Protein AF-A0A1S1YXP8-F1 (afdb_monomer_lite)

Foldseek 3Di:
DPPDQDDDDFDFQADEPFWTAGDPPRDTDGPVSDFKDKDFDPVLVVLLVVLQVQLVVLLVVLVPPPDPVCVVVSVVSNVSSVVSNVSNVVSVVVRIDMDGDDPPDDDDDPDPNHDYDD

Secondary structure (DSSP, 8-state):
---------S-EEEE-SSEEEETTT--EEEGGG--EEEEEPHHHHHHHHHHHHHHHHHHHHHHH---GGGHHHHHHHHHHHHHHHHHHHHHGGGSEEEEE--TT-------TTSEEP-

Organism: Flammeovirga pacifica (NCBI:txid915059)

pLDDT: mean 81.02, std 12.11, range [37.31, 95.56]

Radius of gyration: 22.83 Å; chains: 1; bounding box: 55×38×60 Å

Structure (mmCIF, N/CA/C/O backbone):
data_AF-A0A1S1YXP8-F1
#
_entry.id   AF-A0A1S1YXP8-F1
#
loop_
_atom_site.group_PDB
_atom_site.id
_atom_site.type_symbol
_atom_site.label_atom_id
_atom_site.label_alt_id
_atom_site.label_comp_id
_atom_site.label_asym_id
_atom_site.label_entity_id
_atom_site.label_seq_id
_atom_site.pdbx_PDB_ins_code
_atom_site.Cartn_x
_atom_site.Cartn_y
_atom_site.Cartn_z
_atom_site.occupancy
_atom_site.B_iso_or_equiv
_atom_site.auth_seq_id
_atom_site.auth_comp_id
_atom_site.auth_asym_id
_atom_site.auth_atom_id
_atom_site.pdbx_PDB_model_num
ATOM 1 N N . MET A 1 1 ? -7.133 -23.362 16.914 1.00 37.31 1 MET A N 1
ATOM 2 C CA . MET A 1 1 ? -7.806 -23.125 15.619 1.00 37.31 1 MET A CA 1
ATOM 3 C C . MET A 1 1 ? -7.646 -21.653 15.281 1.00 37.31 1 MET A C 1
ATOM 5 O O . MET A 1 1 ? -8.200 -20.810 15.972 1.00 37.31 1 MET A O 1
ATOM 9 N N . THR A 1 2 ? -6.781 -21.320 14.327 1.00 45.19 2 THR A N 1
ATOM 10 C CA . THR A 1 2 ? -6.581 -19.942 13.854 1.00 45.19 2 THR A CA 1
ATOM 11 C C . THR A 1 2 ? -7.775 -19.554 12.994 1.00 45.19 2 THR A C 1
ATOM 13 O O . THR A 1 2 ? -7.790 -19.855 11.805 1.00 45.19 2 THR A O 1
ATOM 16 N N . GLY A 1 3 ? -8.796 -18.967 13.623 1.00 57.44 3 GLY A N 1
ATOM 17 C CA . GLY A 1 3 ? -9.964 -18.432 12.927 1.00 57.44 3 GLY A CA 1
ATOM 18 C C . GLY A 1 3 ? -9.540 -17.461 11.828 1.00 57.44 3 GLY A C 1
ATOM 19 O O . GLY A 1 3 ? -8.587 -16.692 11.994 1.00 57.44 3 GLY A O 1
ATOM 20 N N . GLU A 1 4 ? -10.215 -17.550 10.689 1.00 68.19 4 GLU A N 1
ATOM 21 C CA . GLU A 1 4 ? -9.967 -16.704 9.531 1.00 68.19 4 GLU A CA 1
ATOM 22 C C . GLU A 1 4 ? -10.191 -15.237 9.924 1.00 68.19 4 GLU A C 1
ATOM 24 O O . GLU A 1 4 ? -11.276 -14.841 10.346 1.00 68.19 4 GLU A O 1
ATOM 29 N N . LYS A 1 5 ? -9.128 -14.426 9.878 1.00 74.69 5 LYS A N 1
ATOM 30 C CA . LYS A 1 5 ? -9.215 -13.011 10.249 1.00 74.69 5 LYS A CA 1
ATOM 31 C C . LYS A 1 5 ? -9.769 -12.217 9.074 1.00 74.69 5 LYS A C 1
ATOM 33 O O . LYS A 1 5 ? -9.069 -12.048 8.074 1.00 74.69 5 LYS A O 1
ATOM 38 N N . ALA A 1 6 ? -10.973 -11.676 9.226 1.00 82.00 6 ALA A N 1
ATOM 39 C CA . ALA A 1 6 ? -11.529 -10.726 8.272 1.00 82.00 6 ALA A CA 1
ATOM 40 C C . ALA A 1 6 ? -10.643 -9.468 8.185 1.00 82.00 6 ALA A C 1
ATOM 42 O O . ALA A 1 6 ? -10.218 -8.908 9.200 1.00 82.00 6 ALA A O 1
ATOM 43 N N . VAL A 1 7 ? -10.337 -9.029 6.961 1.00 83.25 7 VAL A N 1
ATOM 44 C CA . VAL A 1 7 ? -9.564 -7.807 6.699 1.00 83.25 7 VAL A CA 1
ATOM 45 C C . VAL A 1 7 ? -10.456 -6.812 5.977 1.00 83.25 7 VAL A C 1
ATOM 47 O O . VAL A 1 7 ? -10.732 -6.965 4.789 1.00 83.25 7 VAL A O 1
ATOM 50 N N . TYR A 1 8 ? -10.846 -5.756 6.682 1.00 84.56 8 TYR A N 1
ATOM 51 C CA . TYR A 1 8 ? -11.647 -4.674 6.123 1.00 84.56 8 TYR A CA 1
ATOM 52 C C . TYR A 1 8 ? -10.748 -3.584 5.523 1.00 84.56 8 TYR A C 1
ATOM 54 O O . TYR A 1 8 ? -9.741 -3.187 6.114 1.00 84.56 8 TYR A O 1
ATOM 62 N N . ARG A 1 9 ? -11.095 -3.112 4.320 1.00 84.56 9 ARG A N 1
ATOM 63 C CA . ARG A 1 9 ? -10.443 -1.983 3.634 1.00 84.56 9 ARG A CA 1
ATOM 64 C C . ARG A 1 9 ? -11.477 -0.895 3.384 1.00 84.56 9 ARG A C 1
ATOM 66 O O . ARG A 1 9 ? -11.913 -0.705 2.251 1.00 84.56 9 ARG A O 1
ATOM 73 N N . ASP A 1 10 ? -11.891 -0.244 4.459 1.00 81.88 10 ASP A N 1
ATOM 74 C CA . ASP A 1 10 ? -12.980 0.723 4.430 1.00 81.88 10 ASP A CA 1
ATOM 75 C C . ASP A 1 10 ? -12.745 1.860 5.433 1.00 81.88 10 ASP A C 1
ATOM 77 O O . ASP A 1 10 ? -11.879 1.767 6.309 1.00 81.88 10 ASP A O 1
ATOM 81 N N . GLU A 1 11 ? -13.489 2.944 5.259 1.00 81.31 11 GLU A N 1
ATOM 82 C CA . GLU A 1 11 ? -13.502 4.106 6.136 1.00 81.31 11 GLU A CA 1
ATOM 83 C C . GLU A 1 11 ? -14.409 3.851 7.341 1.00 81.31 11 GLU A C 1
ATOM 85 O O . GLU A 1 11 ? -15.449 3.198 7.233 1.00 81.31 11 GLU A O 1
ATOM 90 N N . ILE A 1 12 ? -14.014 4.377 8.500 1.00 82.69 12 ILE A N 1
ATOM 91 C CA . ILE A 1 12 ? -14.837 4.322 9.708 1.00 82.69 12 ILE A CA 1
ATOM 92 C C . ILE A 1 12 ? -15.808 5.501 9.658 1.00 82.69 12 ILE A C 1
ATOM 94 O O . ILE A 1 12 ? -15.385 6.652 9.703 1.00 82.69 12 ILE A O 1
ATOM 98 N N . TYR A 1 13 ? -17.103 5.210 9.569 1.00 81.75 13 TYR A N 1
ATOM 99 C CA . TYR A 1 13 ? -18.163 6.219 9.508 1.00 81.75 13 TYR A CA 1
ATOM 100 C C . TYR A 1 13 ? -18.565 6.732 10.897 1.00 81.75 13 TYR A C 1
ATOM 102 O O . TYR A 1 13 ? -18.765 7.931 11.097 1.00 81.75 13 TYR A O 1
ATOM 110 N N . ALA A 1 14 ? -18.684 5.821 11.864 1.00 80.00 14 ALA A N 1
ATOM 111 C CA . ALA A 1 14 ? -19.092 6.134 13.229 1.00 80.00 14 ALA A CA 1
ATOM 112 C C . ALA A 1 14 ? -18.370 5.239 14.237 1.00 80.00 14 ALA A C 1
ATOM 114 O O . ALA A 1 14 ? -18.004 4.100 13.930 1.00 80.00 14 ALA A O 1
ATOM 115 N N . LEU A 1 15 ? -18.201 5.761 15.450 1.00 82.06 15 LEU A N 1
ATOM 116 C CA . LEU A 1 15 ? -17.579 5.068 16.574 1.00 82.06 15 LEU A CA 1
ATOM 117 C C . LEU A 1 15 ? -18.513 5.125 17.788 1.00 82.06 15 LEU A C 1
ATOM 119 O O . LEU A 1 15 ? -19.042 6.192 18.111 1.00 82.06 15 LEU A O 1
ATOM 123 N N . THR A 1 16 ? -18.697 3.984 18.445 1.00 82.44 16 THR A N 1
ATOM 124 C CA . THR A 1 16 ? -19.339 3.858 19.759 1.00 82.44 16 THR A CA 1
ATOM 125 C C . THR A 1 16 ? -18.282 3.487 20.802 1.00 82.44 16 THR A C 1
ATOM 127 O O . THR A 1 16 ? -17.106 3.306 20.477 1.00 82.44 16 THR A O 1
ATOM 130 N N . ASP A 1 17 ? -18.685 3.344 22.062 1.00 80.75 17 ASP A N 1
ATOM 131 C CA . ASP A 1 17 ? -17.762 2.942 23.127 1.00 80.75 17 ASP A CA 1
ATOM 132 C C . ASP A 1 17 ? -17.260 1.489 22.978 1.00 80.75 17 ASP A C 1
ATOM 134 O O . ASP A 1 17 ? -16.235 1.131 23.559 1.00 80.75 17 ASP A O 1
ATOM 138 N N . SER A 1 18 ? -17.941 0.647 22.188 1.00 82.19 18 SER A N 1
ATOM 139 C CA . SER A 1 18 ? -17.635 -0.788 22.055 1.00 82.19 18 SER A CA 1
ATOM 140 C C . SER A 1 18 ? -17.483 -1.291 20.614 1.00 82.19 18 SER A C 1
ATOM 142 O O . SER A 1 18 ? -16.995 -2.406 20.415 1.00 82.19 18 SER A O 1
ATOM 144 N N . SER A 1 19 ? -17.842 -0.499 19.603 1.00 87.00 19 SER A N 1
ATOM 145 C CA . SER A 1 19 ? -17.845 -0.898 18.192 1.00 87.00 19 SER A CA 1
ATOM 146 C C . SER A 1 19 ? -17.511 0.262 17.247 1.00 87.00 19 SER A C 1
ATOM 148 O O . SER A 1 19 ? -17.612 1.440 17.595 1.00 87.00 19 SER A O 1
ATOM 150 N N . PHE A 1 20 ? -17.111 -0.067 16.019 1.00 86.12 20 PHE A N 1
ATOM 151 C CA . PHE A 1 20 ? -17.003 0.891 14.920 1.00 86.12 20 PHE A CA 1
ATOM 152 C C . PHE A 1 20 ? -17.831 0.436 13.721 1.00 86.12 20 PHE A C 1
ATOM 154 O O . PHE A 1 20 ? -17.996 -0.758 13.478 1.00 86.12 20 PHE A O 1
ATOM 161 N N . TYR A 1 21 ? -18.338 1.403 12.961 1.00 86.94 21 TYR A N 1
ATOM 162 C CA . TYR A 1 21 ? -19.152 1.166 11.773 1.00 86.94 21 TYR A CA 1
ATOM 163 C C . TYR A 1 21 ? -18.353 1.478 10.514 1.00 86.94 21 TYR A C 1
ATOM 165 O O . TYR A 1 21 ? -17.755 2.552 10.397 1.00 86.94 21 TYR A O 1
ATOM 173 N N . LEU A 1 22 ? -18.373 0.551 9.564 1.00 87.62 22 LEU A N 1
ATOM 174 C CA . LEU A 1 22 ? -17.740 0.706 8.259 1.00 87.62 22 LEU A CA 1
ATOM 175 C C . LEU A 1 22 ? -18.660 1.456 7.286 1.00 87.62 22 LEU A C 1
ATOM 177 O O . LEU A 1 22 ? -19.850 1.157 7.194 1.00 87.62 22 LEU A O 1
ATOM 181 N N . SER A 1 23 ? -18.108 2.433 6.568 1.00 84.69 23 SER A N 1
ATOM 182 C CA . SER A 1 23 ? -18.854 3.377 5.727 1.00 84.69 23 SER A CA 1
ATOM 183 C C . SER A 1 23 ? -19.532 2.723 4.520 1.00 84.69 23 SER A C 1
ATOM 185 O O . SER A 1 23 ? -20.706 2.979 4.258 1.00 84.69 23 SER A O 1
ATOM 187 N N . ARG A 1 24 ? -18.833 1.849 3.785 1.00 83.75 24 ARG A N 1
ATOM 188 C CA . ARG A 1 24 ? -19.361 1.251 2.546 1.00 83.75 24 ARG A CA 1
ATOM 189 C C . ARG A 1 24 ? -20.309 0.097 2.808 1.00 83.75 24 ARG A C 1
ATOM 191 O O . ARG A 1 24 ? -21.257 -0.079 2.053 1.00 83.75 24 ARG A O 1
ATOM 198 N N . THR A 1 25 ? -20.031 -0.720 3.821 1.00 81.81 25 THR A N 1
ATOM 199 C CA . THR A 1 25 ? -20.823 -1.930 4.093 1.00 81.81 25 THR A CA 1
ATOM 200 C C . THR A 1 25 ? -21.884 -1.729 5.170 1.00 81.81 25 THR A C 1
ATOM 202 O O . THR A 1 25 ? -22.749 -2.587 5.323 1.00 81.81 25 THR A O 1
ATOM 205 N N . GLY A 1 26 ? -21.813 -0.645 5.950 1.00 82.12 26 GLY A N 1
ATOM 206 C CA . GLY A 1 26 ? -22.670 -0.438 7.121 1.00 82.12 26 GLY A CA 1
ATOM 207 C C . GLY A 1 26 ? -22.445 -1.471 8.231 1.00 82.12 26 GLY A C 1
ATOM 208 O O . GLY A 1 26 ? -23.244 -1.558 9.158 1.00 82.12 26 GLY A O 1
ATOM 209 N N . THR A 1 27 ? -21.383 -2.278 8.132 1.00 86.94 27 THR A N 1
ATOM 210 C CA . THR A 1 27 ? -21.102 -3.366 9.072 1.00 86.94 27 THR A CA 1
ATOM 211 C C . THR A 1 27 ? -20.599 -2.801 10.392 1.00 86.94 27 THR A C 1
ATOM 213 O O . THR A 1 27 ? -19.666 -1.995 10.409 1.00 86.94 27 THR A O 1
ATOM 216 N N . GLU A 1 28 ? -21.197 -3.257 11.488 1.00 88.12 28 GLU A N 1
ATOM 217 C CA . GLU A 1 28 ? -20.714 -3.008 12.840 1.00 88.12 28 GLU A CA 1
ATOM 218 C C . GLU A 1 28 ? -19.643 -4.037 13.206 1.00 88.12 28 GLU A C 1
ATOM 220 O O . GLU A 1 28 ? -19.863 -5.243 13.097 1.00 88.12 28 GLU A O 1
ATOM 225 N N . VAL A 1 29 ? -18.476 -3.560 13.633 1.00 87.31 29 VAL A N 1
ATOM 226 C CA . VAL A 1 29 ? -17.357 -4.403 14.055 1.00 87.31 29 VAL A CA 1
ATOM 227 C C . VAL A 1 29 ? -17.033 -4.100 15.521 1.00 87.31 29 VAL A C 1
ATOM 229 O O . VAL A 1 29 ? -16.693 -2.955 15.845 1.00 87.31 29 VAL A O 1
ATOM 232 N N . PRO A 1 30 ? -17.110 -5.095 16.423 1.00 87.69 30 PRO A N 1
ATOM 233 C CA . PRO A 1 30 ? -16.741 -4.914 17.821 1.00 87.69 30 PRO A CA 1
ATOM 234 C C . PRO A 1 30 ? -15.259 -4.553 17.983 1.00 87.69 30 PRO A C 1
ATOM 236 O O . PRO A 1 30 ? -14.375 -5.187 17.400 1.00 87.69 30 PRO A O 1
ATOM 239 N N . LEU A 1 31 ? -14.955 -3.579 18.844 1.00 81.19 31 LEU A N 1
ATOM 240 C CA . LEU A 1 31 ? -13.575 -3.193 19.169 1.00 81.19 31 LEU A CA 1
ATOM 241 C C . LEU A 1 31 ? -12.792 -4.346 19.817 1.00 81.19 31 LEU A C 1
ATOM 243 O O . LEU A 1 31 ? -11.579 -4.430 19.644 1.00 81.19 31 LEU A O 1
ATOM 247 N N . SER A 1 32 ? -13.474 -5.265 20.508 1.00 82.12 32 SER A N 1
ATOM 248 C CA . SER A 1 32 ? -12.879 -6.475 21.095 1.00 82.12 32 SER A CA 1
ATOM 249 C C . SER A 1 32 ? -12.311 -7.449 20.060 1.00 82.12 32 SER A C 1
ATOM 251 O O . SER A 1 32 ? -11.422 -8.236 20.380 1.00 82.12 32 SER A O 1
ATOM 253 N N . GLU A 1 33 ? -12.806 -7.407 18.823 1.00 83.31 33 GLU A N 1
ATOM 254 C CA . GLU A 1 33 ? -12.348 -8.266 17.726 1.00 83.31 33 GLU A CA 1
ATOM 255 C C . GLU A 1 33 ? -11.209 -7.620 16.919 1.00 83.31 33 GLU A C 1
ATOM 257 O O . GLU A 1 33 ? -10.520 -8.278 16.127 1.00 83.31 33 GLU A O 1
ATOM 262 N N . LEU A 1 34 ? -10.952 -6.328 17.144 1.00 81.81 34 LEU A N 1
ATOM 263 C CA . LEU A 1 34 ? -9.923 -5.580 16.442 1.00 81.81 34 LEU A CA 1
ATOM 264 C C . LEU A 1 34 ? -8.527 -5.943 16.964 1.00 81.81 34 LEU A C 1
ATOM 266 O O . LEU A 1 34 ? -8.090 -5.499 18.021 1.00 81.81 34 LEU A O 1
ATOM 270 N N . SER A 1 35 ? -7.779 -6.715 16.173 1.00 83.69 35 SER A N 1
ATOM 271 C CA . SER A 1 35 ? -6.421 -7.144 16.554 1.00 83.69 35 SER A CA 1
ATOM 272 C C . SER A 1 35 ? -5.285 -6.303 15.957 1.00 83.69 35 SER A C 1
ATOM 274 O O . SER A 1 35 ? -4.202 -6.211 16.544 1.00 83.69 35 SER A O 1
ATOM 276 N N . GLU A 1 36 ? -5.483 -5.700 14.782 1.00 86.06 36 GLU A N 1
ATOM 277 C CA . GLU A 1 36 ? -4.421 -4.997 14.056 1.00 86.06 36 GLU A CA 1
ATOM 278 C C . GLU A 1 36 ? -4.978 -3.842 13.214 1.00 86.06 36 GLU A C 1
ATOM 280 O O . GLU A 1 36 ? -5.870 -4.042 12.395 1.00 86.06 36 GLU A O 1
ATOM 285 N N . ILE A 1 37 ? -4.382 -2.654 13.344 1.00 85.12 37 ILE A N 1
ATOM 286 C CA . ILE A 1 37 ? -4.612 -1.517 12.443 1.00 85.12 37 ILE A CA 1
ATOM 287 C C . ILE A 1 37 ? -3.412 -1.395 11.501 1.00 85.12 37 ILE A C 1
ATOM 289 O O . ILE A 1 37 ? -2.258 -1.323 11.939 1.00 85.12 37 ILE A O 1
ATOM 293 N N . ARG A 1 38 ? -3.665 -1.348 10.188 1.00 87.62 38 ARG A N 1
ATOM 294 C CA . ARG A 1 38 ? -2.624 -1.191 9.160 1.00 87.62 38 ARG A CA 1
ATOM 295 C C . ARG A 1 38 ? -2.713 0.180 8.512 1.00 87.62 38 ARG A C 1
ATOM 297 O O . ARG A 1 38 ? -3.640 0.452 7.760 1.00 87.62 38 ARG A O 1
ATOM 304 N N . ARG A 1 39 ? -1.702 1.021 8.734 1.00 85.50 39 ARG A N 1
ATOM 305 C CA . ARG A 1 39 ? -1.590 2.328 8.074 1.00 85.50 39 ARG A CA 1
ATOM 306 C C . ARG A 1 39 ? -0.610 2.259 6.911 1.00 85.50 39 ARG A C 1
ATOM 308 O O . ARG A 1 39 ? 0.511 1.772 7.065 1.00 85.50 39 ARG A O 1
ATOM 315 N N . ALA A 1 40 ? -1.019 2.773 5.756 1.00 86.19 40 ALA A N 1
ATOM 316 C CA . ALA A 1 40 ? -0.131 2.949 4.615 1.00 86.19 40 ALA A CA 1
ATOM 317 C C . ALA A 1 40 ? 1.013 3.917 4.961 1.00 86.19 40 ALA A C 1
ATOM 319 O O . ALA A 1 40 ? 0.766 5.014 5.462 1.00 86.19 40 ALA A O 1
ATOM 320 N N . ARG A 1 41 ? 2.265 3.536 4.685 1.00 87.62 41 ARG A N 1
ATOM 321 C CA . ARG A 1 41 ? 3.407 4.459 4.744 1.00 87.62 41 ARG A CA 1
ATOM 322 C C . ARG A 1 41 ? 3.611 5.094 3.372 1.00 87.62 41 ARG A C 1
ATOM 324 O O . ARG A 1 41 ? 3.773 4.379 2.387 1.00 87.62 41 ARG A O 1
ATOM 331 N N . ILE A 1 42 ? 3.627 6.425 3.325 1.00 90.38 42 ILE A N 1
ATOM 332 C CA . ILE A 1 42 ? 3.786 7.187 2.078 1.00 90.38 42 ILE A CA 1
ATOM 333 C C . ILE A 1 42 ? 5.211 7.027 1.538 1.00 90.38 42 ILE A C 1
ATOM 335 O O . ILE A 1 42 ? 5.389 6.614 0.398 1.00 90.38 42 ILE A O 1
ATOM 339 N N . LEU A 1 43 ? 6.225 7.259 2.376 1.00 90.62 43 LEU A N 1
ATOM 340 C CA . LEU A 1 43 ? 7.624 7.296 1.939 1.00 90.62 43 LEU A CA 1
ATOM 341 C C . LEU A 1 43 ? 8.103 6.002 1.238 1.00 90.62 43 LEU A C 1
ATOM 343 O O . LEU A 1 43 ? 8.600 6.108 0.120 1.00 90.62 43 LEU A O 1
ATOM 347 N N . PRO A 1 44 ? 7.892 4.780 1.776 1.00 91.75 44 PRO A N 1
ATOM 348 C CA . PRO A 1 44 ? 8.284 3.551 1.076 1.00 91.75 44 PRO A CA 1
ATOM 349 C C . PRO A 1 44 ? 7.571 3.349 -0.267 1.00 91.75 44 PRO A C 1
ATOM 351 O O . PRO A 1 44 ? 8.141 2.757 -1.177 1.00 91.75 44 PRO A O 1
ATOM 354 N N . ARG A 1 45 ? 6.333 3.845 -0.412 1.00 92.25 45 ARG A N 1
ATOM 355 C CA . ARG A 1 45 ? 5.581 3.771 -1.674 1.00 92.25 45 ARG A CA 1
ATOM 356 C C . ARG A 1 45 ? 6.103 4.764 -2.707 1.00 92.25 45 ARG A C 1
ATOM 358 O O . ARG A 1 45 ? 6.166 4.421 -3.881 1.00 92.25 45 ARG A O 1
ATOM 365 N N . VAL A 1 46 ? 6.498 5.959 -2.268 1.00 92.88 46 VAL A N 1
ATOM 366 C CA . VAL A 1 46 ? 7.149 6.956 -3.128 1.00 92.88 46 VAL A CA 1
ATOM 367 C C . VAL A 1 46 ? 8.495 6.430 -3.618 1.00 92.88 46 VAL A C 1
ATOM 369 O O . VAL A 1 46 ? 8.743 6.462 -4.817 1.00 92.88 46 VAL A O 1
ATOM 372 N N . ILE A 1 47 ? 9.321 5.870 -2.724 1.00 92.06 47 ILE A N 1
ATOM 373 C CA . ILE A 1 47 ? 10.600 5.248 -3.104 1.00 92.06 47 ILE A CA 1
ATOM 374 C C . ILE A 1 47 ? 10.353 4.097 -4.083 1.00 92.06 47 ILE A C 1
ATOM 376 O O . ILE A 1 47 ? 10.987 4.054 -5.128 1.00 92.06 47 ILE A O 1
ATOM 380 N N . PHE A 1 48 ? 9.382 3.217 -3.809 1.00 95.31 48 PHE A N 1
ATOM 381 C CA . PHE A 1 48 ? 9.000 2.156 -4.744 1.00 95.31 48 PHE A CA 1
ATOM 382 C C . PHE A 1 48 ? 8.644 2.705 -6.130 1.00 95.31 48 PHE A C 1
ATOM 384 O O . PHE A 1 48 ? 9.195 2.243 -7.124 1.00 95.31 48 PHE A O 1
ATOM 391 N N . GLY A 1 49 ? 7.743 3.688 -6.199 1.00 92.12 49 GLY A N 1
ATOM 392 C CA . GLY A 1 49 ? 7.304 4.276 -7.464 1.00 92.12 49 GLY A CA 1
ATOM 393 C C . GLY A 1 49 ? 8.447 4.947 -8.223 1.00 92.12 49 GLY A C 1
ATOM 394 O O . GLY A 1 49 ? 8.626 4.685 -9.410 1.00 92.12 49 GLY A O 1
ATOM 395 N N . GLY A 1 50 ? 9.263 5.747 -7.531 1.00 93.25 50 GLY A N 1
ATOM 396 C CA . GLY A 1 50 ? 10.427 6.415 -8.113 1.00 93.25 50 GLY A CA 1
ATOM 397 C C . GLY A 1 50 ? 11.473 5.426 -8.627 1.00 93.25 50 GLY A C 1
ATOM 398 O O . GLY A 1 50 ? 11.947 5.562 -9.750 1.00 93.25 50 GLY A O 1
ATOM 399 N N . SER A 1 51 ? 11.785 4.382 -7.857 1.00 94.50 51 SER A N 1
ATOM 400 C CA . SER A 1 51 ? 12.723 3.342 -8.283 1.00 94.50 51 SER A CA 1
ATOM 401 C C . SER A 1 51 ? 12.195 2.536 -9.474 1.00 94.50 51 SER A C 1
ATOM 403 O O . SER A 1 51 ? 12.947 2.298 -10.411 1.00 94.50 51 SER A O 1
ATOM 405 N N . VAL A 1 52 ? 10.907 2.174 -9.511 1.00 94.75 52 VAL A N 1
ATOM 406 C CA . VAL A 1 52 ? 10.309 1.509 -10.688 1.00 94.75 52 VAL A CA 1
ATOM 407 C C . VAL A 1 52 ? 10.372 2.405 -11.926 1.00 94.75 52 VAL A C 1
ATOM 409 O O . VAL A 1 52 ? 10.715 1.925 -13.007 1.00 94.75 52 VAL A O 1
ATOM 412 N N . PHE A 1 53 ? 10.079 3.700 -11.779 1.00 95.50 53 PHE A N 1
ATOM 413 C CA . PHE A 1 53 ? 10.138 4.663 -12.879 1.00 95.50 53 PHE A CA 1
ATOM 414 C C . PHE A 1 53 ? 11.553 4.763 -13.466 1.00 95.50 53 PHE A C 1
ATOM 416 O O . PHE A 1 53 ? 11.737 4.572 -14.667 1.00 95.50 53 PHE A O 1
ATOM 423 N N . ILE A 1 54 ? 12.560 4.966 -12.611 1.00 92.25 54 ILE A N 1
ATOM 424 C CA . ILE A 1 54 ? 13.966 5.048 -13.027 1.00 92.25 54 ILE A CA 1
ATOM 425 C C . ILE A 1 54 ? 14.424 3.727 -13.659 1.00 92.25 54 ILE A C 1
ATOM 427 O O . ILE A 1 54 ? 15.001 3.727 -14.745 1.00 92.25 54 ILE A O 1
ATOM 431 N N . GLY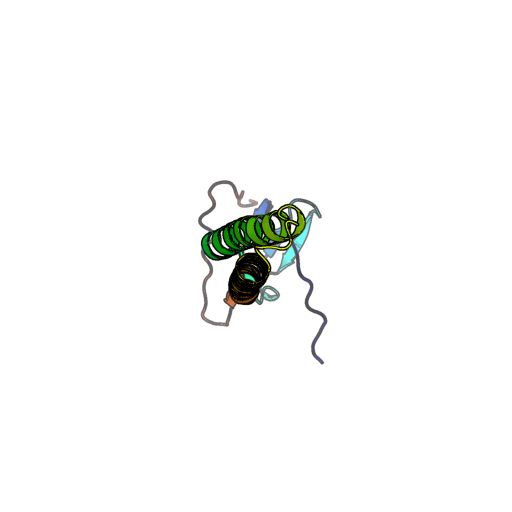 A 1 55 ? 14.133 2.592 -13.015 1.00 92.06 55 GLY A N 1
ATOM 432 C CA . GLY A 1 55 ? 14.527 1.277 -13.516 1.00 92.06 55 GLY A CA 1
ATOM 433 C C . GLY A 1 55 ? 13.929 0.969 -14.888 1.00 92.06 55 GLY A C 1
ATOM 434 O O . GLY A 1 55 ? 14.618 0.453 -15.763 1.00 92.06 55 GLY A O 1
ATOM 435 N N . THR A 1 56 ? 12.672 1.356 -15.111 1.00 92.56 56 THR A N 1
ATOM 436 C CA . THR A 1 56 ? 12.016 1.225 -16.420 1.00 92.56 56 THR A CA 1
ATOM 437 C C . THR A 1 56 ? 12.693 2.102 -17.470 1.00 92.56 56 THR A C 1
ATOM 439 O O . THR A 1 56 ? 12.925 1.630 -18.578 1.00 92.56 56 THR A O 1
ATOM 442 N N . GLY A 1 57 ? 13.090 3.331 -17.123 1.00 90.12 57 GLY A N 1
ATOM 443 C CA . GLY A 1 57 ? 13.848 4.209 -18.021 1.00 90.12 57 GLY A CA 1
ATOM 444 C C . GLY A 1 57 ? 15.154 3.577 -18.513 1.00 90.12 57 GLY A C 1
ATOM 445 O O . GLY A 1 57 ? 15.428 3.589 -19.712 1.00 90.12 57 GLY A O 1
ATOM 446 N N . PHE A 1 58 ? 15.919 2.943 -17.620 1.00 90.81 58 PHE A N 1
ATOM 447 C CA . PHE A 1 58 ? 17.150 2.234 -17.990 1.00 90.81 58 PHE A CA 1
ATOM 448 C C . PHE A 1 58 ? 16.903 0.994 -18.862 1.00 90.81 58 PHE A C 1
ATOM 450 O O . PHE A 1 58 ? 17.638 0.763 -19.822 1.00 90.81 58 PHE A O 1
ATOM 457 N N . LEU A 1 59 ? 15.857 0.214 -18.574 1.00 88.75 59 LEU A N 1
ATOM 458 C CA . LEU A 1 59 ? 15.492 -0.956 -19.386 1.00 88.75 59 LEU A CA 1
ATOM 459 C C . LEU A 1 59 ? 14.979 -0.567 -20.780 1.00 88.75 59 LEU A C 1
ATOM 461 O O . LEU A 1 59 ? 15.263 -1.251 -21.757 1.00 88.75 59 LEU A O 1
ATOM 465 N N . VAL A 1 60 ? 14.240 0.538 -20.891 1.00 88.06 60 VAL A N 1
ATOM 466 C CA . VAL A 1 60 ? 13.778 1.061 -22.184 1.00 88.06 60 VAL A CA 1
ATOM 467 C C . VAL A 1 60 ? 14.952 1.639 -22.977 1.00 88.06 60 VAL A C 1
ATOM 469 O O . VAL A 1 60 ? 15.094 1.337 -24.159 1.00 88.06 60 VAL A O 1
ATOM 472 N N . SER A 1 61 ? 15.840 2.398 -22.329 1.00 84.69 61 SER A N 1
ATOM 473 C CA . SER A 1 61 ? 17.062 2.926 -22.952 1.00 84.69 61 SER A CA 1
ATOM 474 C C . SER A 1 61 ? 17.942 1.815 -23.534 1.00 84.69 61 SER A C 1
ATOM 476 O O . SER A 1 61 ? 18.426 1.937 -24.661 1.00 84.69 61 SER A O 1
ATOM 478 N N . SER A 1 62 ? 18.105 0.704 -22.810 1.00 82.38 62 SER A N 1
ATOM 479 C CA . SER A 1 62 ? 18.901 -0.438 -23.277 1.00 82.38 62 SER A CA 1
ATOM 480 C C . SER A 1 62 ? 18.222 -1.235 -24.397 1.00 82.38 62 SER A C 1
ATOM 482 O O . SER A 1 62 ? 18.895 -1.929 -25.163 1.00 82.38 62 SER A O 1
ATOM 484 N N . ALA A 1 63 ? 16.894 -1.136 -24.519 1.00 81.12 63 ALA A N 1
ATOM 485 C CA . ALA A 1 63 ? 16.132 -1.759 -25.594 1.00 81.12 63 ALA A CA 1
ATOM 486 C C . ALA A 1 63 ? 16.182 -0.957 -26.908 1.00 81.12 63 ALA A C 1
ATOM 488 O O . ALA A 1 63 ? 16.139 -1.573 -27.976 1.00 81.12 63 ALA A O 1
ATOM 489 N N . ILE A 1 64 ? 16.271 0.378 -26.828 1.00 80.75 64 ILE A N 1
ATOM 490 C CA . ILE A 1 64 ? 16.234 1.298 -27.980 1.00 80.75 64 ILE A CA 1
ATOM 491 C C . ILE A 1 64 ? 17.632 1.560 -28.563 1.00 80.75 64 ILE A C 1
ATOM 493 O O . ILE A 1 64 ? 17.776 1.579 -29.783 1.00 80.75 64 ILE A O 1
ATOM 497 N N . ASN A 1 65 ? 18.668 1.714 -27.732 1.00 66.19 65 ASN A N 1
ATOM 498 C CA . ASN A 1 65 ? 20.041 1.964 -28.197 1.00 66.19 65 ASN A CA 1
ATOM 499 C C . ASN A 1 65 ? 20.704 0.662 -28.682 1.00 66.19 65 ASN A C 1
ATOM 501 O O . ASN A 1 65 ? 21.435 0.004 -27.941 1.00 66.19 65 ASN A O 1
ATOM 505 N N . ARG A 1 66 ? 20.390 0.254 -29.917 1.00 58.59 66 ARG A N 1
ATOM 506 C CA . ARG A 1 66 ? 20.777 -1.035 -30.523 1.00 58.59 66 ARG A CA 1
ATOM 507 C C . ARG A 1 66 ? 21.996 -0.979 -31.455 1.00 58.59 66 ARG A C 1
ATOM 509 O O . ARG A 1 66 ? 22.170 -1.905 -32.240 1.00 58.59 66 ARG A O 1
ATOM 516 N N . ASP A 1 67 ? 22.852 0.032 -31.348 1.00 63.19 67 ASP A N 1
ATOM 517 C CA . ASP A 1 67 ? 24.066 0.093 -32.171 1.00 63.19 67 ASP A CA 1
ATOM 518 C C . ASP A 1 67 ? 25.170 -0.832 -31.620 1.00 63.19 67 ASP A C 1
ATOM 520 O O . ASP A 1 67 ? 25.467 -0.838 -30.416 1.00 63.19 67 ASP A O 1
ATOM 524 N N . GLU A 1 68 ? 25.768 -1.629 -32.515 1.00 56.84 68 GLU A N 1
ATOM 525 C CA . GLU A 1 68 ? 26.688 -2.744 -32.219 1.00 56.84 68 GLU A CA 1
ATOM 526 C C . GLU A 1 68 ? 27.981 -2.329 -31.488 1.00 56.84 68 GLU A C 1
ATOM 528 O O . GLU A 1 68 ? 28.573 -3.147 -30.786 1.00 56.84 68 GLU A O 1
ATOM 533 N N . GLU A 1 69 ? 28.389 -1.058 -31.544 1.00 60.16 69 GLU A N 1
ATOM 534 C CA . GLU A 1 69 ? 29.572 -0.550 -30.825 1.00 60.16 69 GLU A CA 1
ATOM 535 C C . GLU A 1 69 ? 29.364 -0.404 -29.303 1.00 60.16 69 GLU A C 1
ATOM 537 O O . GLU A 1 69 ? 30.324 -0.228 -28.550 1.00 60.16 69 GLU A O 1
ATOM 542 N N . SER A 1 70 ? 28.125 -0.510 -28.807 1.00 61.62 70 SER A N 1
ATOM 543 C CA . SER A 1 70 ? 27.764 -0.102 -27.440 1.00 61.62 70 SER A CA 1
ATOM 544 C C . SER A 1 70 ? 27.425 -1.240 -26.463 1.00 61.62 70 SER A C 1
ATOM 546 O O . SER A 1 70 ? 26.934 -0.972 -25.364 1.00 61.62 70 SER A O 1
ATOM 548 N N . VAL A 1 71 ? 27.712 -2.508 -26.794 1.00 64.62 71 VAL A N 1
ATOM 549 C CA . VAL A 1 71 ? 27.275 -3.693 -26.011 1.00 64.62 71 VAL A CA 1
ATOM 550 C C . VAL A 1 71 ? 27.568 -3.574 -24.503 1.00 64.62 71 VAL A C 1
ATOM 552 O O . VAL A 1 71 ? 26.692 -3.840 -23.683 1.00 64.62 71 VAL A O 1
ATOM 555 N N . LYS A 1 72 ? 28.750 -3.075 -24.111 1.00 66.12 72 LYS A N 1
ATOM 556 C CA . LYS A 1 72 ? 29.086 -2.847 -22.690 1.00 66.12 72 LYS A CA 1
ATOM 557 C C . LYS A 1 72 ? 28.205 -1.786 -22.021 1.00 66.12 72 LYS A C 1
ATOM 559 O O . LYS A 1 72 ? 27.816 -1.954 -20.869 1.00 66.12 72 LYS A O 1
ATOM 564 N N . ALA A 1 73 ? 27.892 -0.696 -22.720 1.00 71.94 73 ALA A N 1
ATOM 565 C CA . ALA A 1 73 ? 27.031 0.363 -22.196 1.00 71.94 73 ALA A CA 1
ATOM 566 C C . ALA A 1 73 ? 25.582 -0.125 -22.031 1.00 71.94 73 ALA A C 1
ATOM 568 O O . ALA A 1 73 ? 24.918 0.225 -21.055 1.00 71.94 73 ALA A O 1
ATOM 569 N N . LYS A 1 74 ? 25.119 -0.992 -22.936 1.00 76.44 74 LYS A N 1
ATOM 570 C CA . LYS A 1 74 ? 23.809 -1.646 -22.858 1.00 76.44 74 LYS A CA 1
ATOM 571 C C . LYS A 1 74 ? 23.686 -2.557 -21.639 1.00 76.44 74 LYS A C 1
ATOM 573 O O . LYS A 1 74 ? 22.713 -2.435 -20.894 1.00 76.44 74 LYS A O 1
ATOM 578 N N . ASP A 1 75 ? 24.664 -3.429 -21.406 1.00 81.56 75 ASP A N 1
ATOM 579 C CA . ASP A 1 75 ? 24.639 -4.339 -20.255 1.00 81.56 75 ASP A CA 1
ATOM 580 C C . ASP A 1 75 ? 24.612 -3.557 -18.938 1.00 81.56 75 ASP A C 1
ATOM 582 O O . ASP A 1 75 ? 23.811 -3.856 -18.052 1.00 81.56 75 ASP A O 1
ATOM 586 N N . ILE A 1 76 ? 25.406 -2.484 -18.836 1.00 85.00 76 ILE A N 1
ATOM 587 C CA . ILE A 1 76 ? 25.399 -1.583 -17.674 1.00 85.00 76 ILE A CA 1
ATOM 588 C C . ILE A 1 76 ? 24.002 -0.991 -17.436 1.00 85.00 76 ILE A C 1
ATOM 590 O O . ILE A 1 76 ? 23.537 -0.989 -16.296 1.00 85.00 76 ILE A O 1
ATOM 594 N N . GLN A 1 77 ? 23.304 -0.539 -18.483 1.00 86.56 77 GLN A N 1
ATOM 595 C CA . GLN A 1 77 ? 21.940 -0.010 -18.355 1.00 86.56 77 GLN A CA 1
ATOM 596 C C . GLN A 1 77 ? 20.944 -1.087 -17.901 1.00 86.56 77 GLN A C 1
ATOM 598 O O . GLN A 1 77 ? 20.086 -0.817 -17.062 1.00 86.56 77 GLN A O 1
ATOM 603 N N . VAL A 1 78 ? 21.071 -2.327 -18.382 1.00 89.06 78 VAL A N 1
ATOM 604 C CA . VAL A 1 78 ? 20.238 -3.443 -17.903 1.00 89.06 78 VAL A CA 1
ATOM 605 C C . VAL A 1 78 ? 20.480 -3.705 -16.415 1.00 89.06 78 VAL A C 1
ATOM 607 O O . VAL A 1 78 ? 19.518 -3.789 -15.648 1.00 89.06 78 VAL A O 1
ATOM 610 N N . TYR A 1 79 ? 21.741 -3.760 -15.977 1.00 91.00 79 TYR A N 1
ATOM 611 C CA . TYR A 1 79 ? 22.079 -3.940 -14.561 1.00 91.00 79 TYR A CA 1
ATOM 612 C C . TYR A 1 79 ? 21.570 -2.790 -13.689 1.00 91.00 79 TYR A C 1
ATOM 614 O O . TYR A 1 79 ? 21.023 -3.040 -12.615 1.00 91.00 79 TYR A O 1
ATOM 622 N N . GLN A 1 80 ? 21.684 -1.543 -14.154 1.00 90.62 80 GLN A N 1
ATOM 623 C CA . GLN A 1 80 ? 21.116 -0.377 -13.473 1.00 90.62 80 GLN A CA 1
ATOM 624 C C . GLN A 1 80 ? 19.594 -0.501 -13.352 1.00 90.62 80 GLN A C 1
ATOM 626 O O . GLN A 1 80 ? 19.051 -0.339 -12.258 1.00 90.62 80 GLN A O 1
ATOM 631 N N . GLY A 1 81 ? 18.910 -0.871 -14.436 1.00 91.75 81 GLY A N 1
ATOM 632 C CA . GLY A 1 81 ? 17.471 -1.122 -14.443 1.00 91.75 81 GLY A CA 1
ATOM 633 C C . GLY A 1 81 ? 17.054 -2.152 -13.394 1.00 91.75 81 GLY A C 1
ATOM 634 O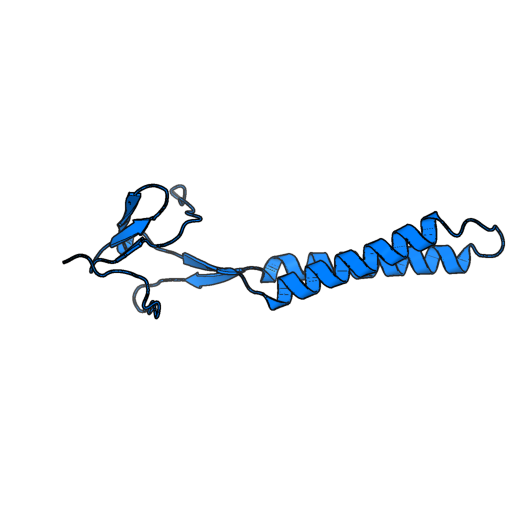 O . GLY A 1 81 ? 16.207 -1.874 -12.543 1.00 91.75 81 GLY A O 1
ATOM 635 N N . ILE A 1 82 ? 17.707 -3.315 -13.393 1.00 93.75 82 ILE A N 1
ATOM 636 C CA . ILE A 1 82 ? 17.450 -4.395 -12.431 1.00 93.75 82 ILE A CA 1
ATOM 637 C C . ILE A 1 82 ? 17.744 -3.946 -10.993 1.00 93.75 82 ILE A C 1
ATOM 639 O O . ILE A 1 82 ? 16.955 -4.238 -10.093 1.00 93.75 82 ILE A O 1
ATOM 643 N N . ALA A 1 83 ? 18.827 -3.201 -10.761 1.00 95.56 83 ALA A N 1
ATOM 644 C CA . ALA A 1 83 ? 19.177 -2.696 -9.434 1.00 95.56 83 ALA A CA 1
ATOM 645 C C . A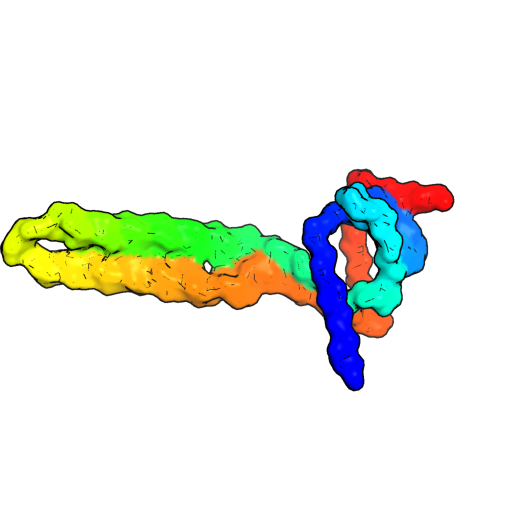LA A 1 83 ? 18.082 -1.781 -8.862 1.00 95.56 83 ALA A C 1
ATOM 647 O O . ALA A 1 83 ? 17.688 -1.930 -7.703 1.00 95.56 83 ALA A O 1
ATOM 648 N N . PHE A 1 84 ? 17.517 -0.890 -9.678 1.00 95.31 84 PHE A N 1
ATOM 649 C CA . PHE A 1 84 ? 16.394 -0.050 -9.259 1.00 95.31 84 PHE A CA 1
ATOM 650 C C . PHE A 1 84 ? 15.124 -0.863 -8.965 1.00 95.31 84 PHE A C 1
ATOM 652 O O . PHE A 1 84 ? 14.429 -0.586 -7.984 1.00 95.31 84 PHE A O 1
ATOM 659 N N . TYR A 1 85 ? 14.847 -1.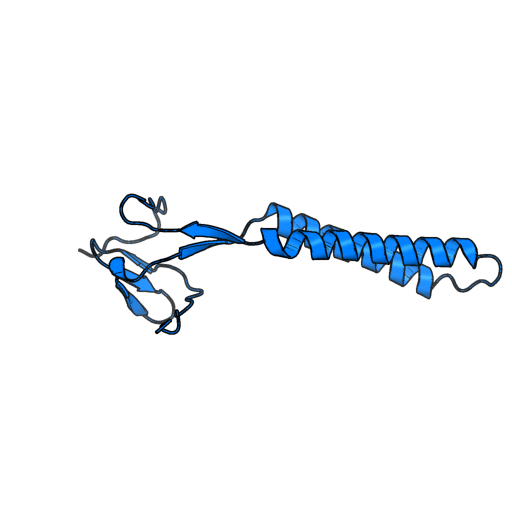917 -9.733 1.00 93.81 85 TYR A N 1
ATOM 660 C CA . TYR A 1 85 ? 13.761 -2.849 -9.411 1.00 93.81 85 TYR A CA 1
ATOM 661 C C . TYR A 1 85 ? 14.005 -3.605 -8.097 1.00 93.81 85 TYR A C 1
ATOM 663 O O . TYR A 1 85 ? 13.065 -3.796 -7.321 1.00 93.81 85 TYR A O 1
ATOM 671 N N . ALA A 1 86 ? 15.248 -3.985 -7.796 1.00 95.00 86 ALA A N 1
ATOM 672 C CA . ALA A 1 86 ? 15.602 -4.623 -6.529 1.00 95.00 86 ALA A CA 1
ATOM 673 C C . ALA A 1 86 ? 15.358 -3.681 -5.337 1.00 95.00 86 ALA A C 1
ATOM 675 O O . ALA A 1 86 ? 14.737 -4.085 -4.351 1.00 95.00 86 ALA A O 1
ATOM 676 N N . ILE A 1 87 ? 15.750 -2.406 -5.460 1.00 93.06 87 ILE A N 1
ATOM 677 C CA . ILE A 1 87 ? 15.459 -1.362 -4.463 1.00 93.06 87 ILE A CA 1
ATOM 678 C C . ILE A 1 87 ? 13.947 -1.212 -4.272 1.00 93.06 87 ILE A C 1
ATOM 680 O O . ILE A 1 87 ? 13.470 -1.186 -3.136 1.00 93.06 87 ILE A O 1
ATOM 684 N N . ALA A 1 88 ? 13.173 -1.175 -5.360 1.00 92.94 88 ALA A N 1
ATOM 685 C CA . ALA A 1 88 ? 11.719 -1.109 -5.276 1.00 92.94 88 ALA A CA 1
ATOM 686 C C . ALA A 1 88 ? 11.156 -2.315 -4.503 1.00 92.94 88 ALA A C 1
ATOM 688 O O . ALA A 1 88 ? 10.426 -2.153 -3.524 1.00 92.94 88 ALA A O 1
ATOM 689 N N . ILE A 1 89 ? 11.530 -3.539 -4.875 1.00 93.50 89 ILE A N 1
ATOM 690 C CA . ILE A 1 89 ? 11.044 -4.757 -4.212 1.00 93.50 89 ILE A CA 1
ATOM 691 C C . ILE A 1 89 ? 11.411 -4.767 -2.722 1.00 93.50 89 ILE A C 1
ATOM 693 O O . ILE A 1 89 ? 10.557 -5.112 -1.899 1.00 93.50 89 ILE A O 1
ATOM 697 N N . ALA A 1 90 ? 12.610 -4.304 -2.359 1.00 93.69 90 ALA A N 1
ATOM 698 C CA . ALA A 1 90 ? 13.049 -4.186 -0.969 1.00 93.69 90 ALA A CA 1
ATOM 699 C C . ALA A 1 90 ? 12.155 -3.258 -0.123 1.00 93.69 90 ALA A C 1
ATOM 701 O O . ALA A 1 90 ? 12.086 -3.418 1.094 1.00 93.69 90 ALA A O 1
ATOM 702 N N . MET A 1 91 ? 11.415 -2.326 -0.739 1.00 91.25 91 MET A N 1
ATOM 703 C CA . MET A 1 91 ? 10.483 -1.442 -0.027 1.00 91.25 91 MET A CA 1
ATOM 704 C C . MET A 1 91 ? 9.134 -2.096 0.305 1.00 91.25 91 MET A C 1
ATOM 706 O O . MET A 1 91 ? 8.464 -1.648 1.241 1.00 91.25 91 MET A O 1
ATOM 710 N N . ARG A 1 92 ? 8.718 -3.160 -0.404 1.00 88.81 92 ARG A N 1
ATOM 711 C CA . ARG A 1 92 ? 7.391 -3.798 -0.233 1.00 88.81 92 ARG A CA 1
ATOM 712 C C . ARG A 1 92 ? 7.054 -4.185 1.216 1.00 88.81 92 ARG A C 1
ATOM 714 O O . ARG A 1 92 ? 5.930 -3.895 1.639 1.00 88.81 92 ARG A O 1
ATOM 721 N N . PRO A 1 93 ? 7.967 -4.780 2.014 1.00 91.44 93 PRO A N 1
ATOM 722 C CA . PRO A 1 93 ? 7.676 -5.136 3.406 1.00 91.44 93 PRO A CA 1
ATOM 723 C C . PRO A 1 93 ? 7.327 -3.929 4.289 1.00 91.44 93 PRO A C 1
ATOM 725 O O . PRO A 1 93 ? 6.620 -4.069 5.287 1.00 91.44 93 PRO A O 1
ATOM 728 N N . PHE A 1 94 ? 7.777 -2.731 3.911 1.00 91.31 94 PHE A N 1
ATOM 729 C CA . PHE A 1 94 ? 7.633 -1.505 4.695 1.00 91.31 94 PHE A CA 1
ATOM 730 C C . PHE A 1 94 ? 6.415 -0.660 4.299 1.00 91.31 94 PHE A C 1
ATOM 732 O O . PHE A 1 94 ? 6.174 0.386 4.902 1.00 91.31 94 PHE A O 1
ATOM 739 N N . PHE A 1 95 ? 5.607 -1.099 3.329 1.00 92.25 95 PHE A N 1
ATOM 740 C CA . PHE A 1 95 ? 4.432 -0.351 2.853 1.00 92.25 95 PHE A CA 1
ATOM 741 C C . PHE A 1 95 ? 3.360 -0.142 3.917 1.00 92.25 95 PHE A C 1
ATOM 743 O O . PHE A 1 95 ? 2.572 0.804 3.824 1.00 92.25 95 PHE A O 1
ATOM 750 N N . TRP A 1 96 ? 3.318 -1.025 4.910 1.00 90.56 96 TRP A N 1
ATOM 751 C CA . TRP A 1 96 ? 2.295 -1.037 5.941 1.00 90.56 96 TRP A CA 1
ATOM 752 C C . TRP A 1 96 ? 2.945 -0.914 7.311 1.00 90.56 96 TRP A C 1
ATOM 754 O O . TRP A 1 96 ? 3.745 -1.754 7.721 1.00 90.56 96 TRP A O 1
ATOM 764 N N . LYS A 1 97 ? 2.577 0.128 8.055 1.00 86.88 97 LYS A N 1
ATOM 765 C CA . LYS A 1 97 ? 2.830 0.184 9.492 1.00 86.88 97 LYS A CA 1
ATOM 766 C C . LYS A 1 97 ? 1.716 -0.583 10.193 1.00 86.88 97 LYS A C 1
ATOM 768 O O . LYS A 1 97 ? 0.548 -0.235 10.043 1.00 86.88 97 LYS A O 1
ATOM 773 N N . LYS A 1 98 ? 2.099 -1.620 10.929 1.00 86.94 98 LYS A N 1
ATOM 774 C CA . LYS A 1 98 ? 1.191 -2.460 11.706 1.00 86.94 98 LYS A CA 1
ATOM 775 C C . LYS A 1 98 ? 1.158 -1.955 13.145 1.00 86.94 98 LYS A C 1
ATOM 777 O O . LYS A 1 98 ? 2.212 -1.839 13.765 1.00 86.94 98 LYS A O 1
ATOM 782 N N . TYR A 1 99 ? -0.029 -1.666 13.656 1.00 84.00 99 TYR A N 1
ATOM 783 C CA . TYR A 1 99 ? -0.274 -1.325 15.052 1.00 84.00 99 TYR A CA 1
ATOM 784 C C . TYR A 1 99 ? -1.076 -2.469 15.664 1.00 84.00 99 TYR A C 1
ATOM 786 O O . TYR A 1 99 ? -2.209 -2.714 15.254 1.00 84.00 99 TYR A O 1
ATOM 794 N N . ARG A 1 100 ? -0.463 -3.217 16.586 1.00 82.25 100 ARG A N 1
ATOM 795 C CA . ARG A 1 100 ? -1.142 -4.306 17.295 1.00 82.25 100 ARG A CA 1
ATOM 796 C C . ARG A 1 100 ? -1.889 -3.731 18.486 1.00 82.25 100 ARG A C 1
ATOM 798 O O . ARG A 1 100 ? -1.284 -3.000 19.268 1.00 82.25 100 ARG A O 1
ATOM 805 N N . LEU A 1 101 ? -3.160 -4.093 18.610 1.00 75.12 101 LEU A N 1
ATOM 806 C CA . LEU A 1 101 ? -3.962 -3.760 19.775 1.00 75.12 101 LEU A CA 1
ATOM 807 C C . LEU A 1 101 ? -3.927 -4.950 20.745 1.00 75.12 101 LEU A C 1
ATOM 809 O O . LEU A 1 101 ? -4.466 -6.014 20.461 1.00 75.12 101 LEU A O 1
ATOM 813 N N . GLY A 1 102 ? -3.173 -4.813 21.833 1.00 72.50 102 GLY A N 1
ATOM 814 C CA . GLY A 1 102 ? -3.127 -5.744 22.959 1.00 72.50 102 GLY A CA 1
ATOM 815 C C . GLY A 1 102 ? -3.882 -5.209 24.181 1.00 72.50 102 GLY A C 1
ATOM 816 O O . GLY A 1 102 ? -4.422 -4.108 24.161 1.00 72.50 102 GLY A O 1
ATOM 817 N N . LYS A 1 103 ? -3.867 -5.975 25.282 1.00 68.00 103 LYS A N 1
ATOM 818 C CA . LYS A 1 103 ? -4.624 -5.665 26.514 1.00 68.00 103 LYS A CA 1
ATOM 819 C C . LYS A 1 103 ? -4.352 -4.273 27.113 1.00 68.00 103 LYS A C 1
ATOM 821 O O . LYS A 1 103 ? -5.235 -3.726 27.754 1.00 68.00 103 LYS A O 1
ATOM 826 N N . ASN A 1 104 ? -3.169 -3.702 26.869 1.00 65.94 104 ASN A N 1
ATOM 827 C CA . ASN A 1 104 ? -2.744 -2.410 27.427 1.00 65.94 104 ASN A CA 1
ATOM 828 C C . ASN A 1 104 ? -2.438 -1.357 26.348 1.00 65.94 104 ASN A C 1
ATOM 830 O O . ASN A 1 104 ? -1.719 -0.397 26.609 1.00 65.94 104 ASN A O 1
ATOM 834 N N . SER A 1 105 ? -2.896 -1.551 25.111 1.00 63.91 105 SER A N 1
ATOM 835 C CA . SER A 1 105 ? -2.669 -0.574 24.044 1.00 63.91 105 SER A CA 1
ATOM 836 C C . SER A 1 105 ? -3.934 0.221 23.770 1.00 63.91 105 SER A C 1
ATOM 838 O O . SER A 1 105 ? -4.986 -0.359 23.509 1.00 63.91 105 SER A O 1
ATOM 840 N N . GLN A 1 106 ? -3.797 1.538 23.738 1.00 65.50 106 GLN A N 1
ATOM 841 C CA . GLN A 1 106 ? -4.860 2.449 23.351 1.00 65.50 106 GLN A CA 1
ATOM 842 C C . GLN A 1 106 ? -4.546 3.005 21.959 1.00 65.50 106 GLN A C 1
ATOM 844 O O . GLN A 1 106 ? -3.453 3.522 21.724 1.00 65.50 106 GLN A O 1
ATOM 849 N N . ALA A 1 107 ? -5.488 2.886 21.023 1.00 66.75 107 ALA A N 1
ATOM 850 C CA . ALA A 1 107 ? -5.454 3.656 19.785 1.00 66.75 107 ALA A CA 1
ATOM 851 C C . ALA A 1 107 ? -6.383 4.854 19.945 1.00 66.75 107 ALA A C 1
ATOM 853 O O . ALA A 1 107 ? -7.574 4.692 20.193 1.00 66.75 107 ALA A O 1
ATOM 854 N N . GLN A 1 108 ? -5.831 6.054 19.798 1.00 66.50 108 GLN A N 1
ATOM 855 C CA . GLN A 1 108 ? -6.621 7.272 19.742 1.00 66.50 108 GLN A CA 1
ATOM 856 C C . GLN A 1 108 ? -6.892 7.609 18.279 1.00 66.50 108 GLN A C 1
ATOM 858 O O . GLN A 1 108 ? -5.960 7.766 17.486 1.00 66.50 108 GLN A O 1
ATOM 863 N N . ILE A 1 109 ? -8.169 7.707 17.921 1.00 65.25 109 ILE A N 1
ATOM 864 C CA . ILE A 1 109 ? -8.580 8.195 16.609 1.00 65.25 109 ILE A CA 1
ATOM 865 C C . ILE A 1 109 ? -8.765 9.710 16.739 1.00 65.25 109 ILE A C 1
ATOM 867 O O . ILE A 1 109 ? -9.670 10.171 17.423 1.00 65.25 109 ILE A O 1
ATOM 871 N N . LEU A 1 110 ? -7.855 10.475 16.134 1.00 64.69 110 LEU A N 1
ATOM 872 C CA . LEU A 1 110 ? -7.834 11.947 16.160 1.00 64.69 110 LEU A CA 1
ATOM 873 C C . LEU A 1 110 ? -8.534 12.548 14.931 1.00 64.69 110 LEU A C 1
ATOM 875 O O . LEU A 1 110 ? -8.111 13.579 14.412 1.00 64.69 110 LEU A O 1
ATOM 879 N N . ASP A 1 111 ? -9.558 11.869 14.419 1.00 62.28 111 ASP A N 1
ATOM 880 C CA . ASP A 1 111 ? -10.284 12.318 13.237 1.00 62.28 111 ASP A CA 1
ATOM 881 C C . ASP A 1 111 ? -11.573 13.035 13.649 1.00 62.28 111 ASP A C 1
ATOM 883 O O . ASP A 1 111 ? -12.489 12.431 14.205 1.00 62.28 111 ASP A O 1
ATOM 887 N N . VAL A 1 112 ? -11.623 14.340 13.380 1.00 61.38 112 VAL A N 1
ATOM 888 C CA . VAL A 1 112 ? -12.765 15.227 13.663 1.00 61.38 1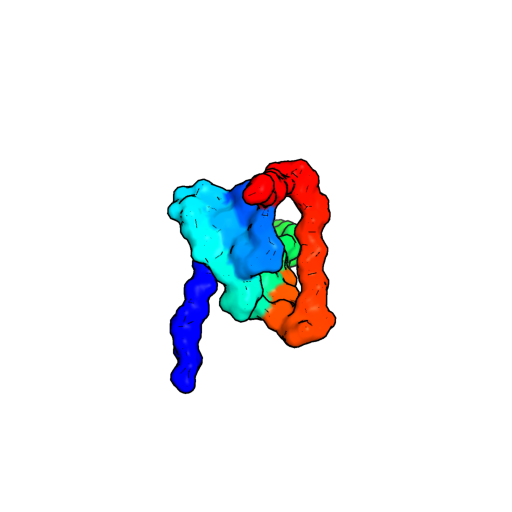12 VAL A CA 1
ATOM 889 C C . VAL A 1 112 ? -13.947 15.021 12.712 1.00 61.38 112 VAL A C 1
ATOM 891 O O . VAL A 1 112 ? -15.011 15.595 12.935 1.00 61.38 112 VAL A O 1
ATOM 894 N N . THR A 1 113 ? -13.794 14.209 11.663 1.00 66.00 113 THR A N 1
ATOM 895 C CA . THR A 1 113 ? -14.887 13.883 10.734 1.00 66.00 113 THR A CA 1
ATOM 896 C 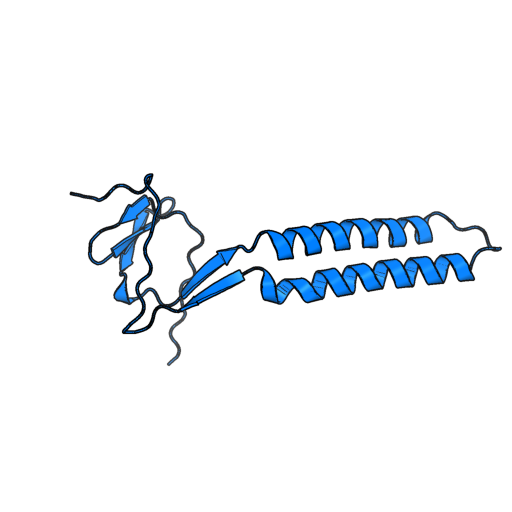C . THR A 1 113 ? -15.739 12.699 11.195 1.00 66.00 113 THR A C 1
ATOM 898 O O . THR A 1 113 ? -16.879 12.554 10.744 1.00 66.00 113 THR A O 1
ATOM 901 N N . ILE A 1 114 ? -15.235 11.882 12.128 1.00 64.31 114 ILE A N 1
ATOM 902 C CA . ILE A 1 114 ? -15.962 10.725 12.657 1.00 64.31 114 ILE A CA 1
ATOM 903 C C . ILE A 1 114 ? -17.044 11.213 13.615 1.00 64.31 114 ILE A C 1
ATOM 905 O O . ILE A 1 114 ? -16.771 11.843 14.638 1.00 64.31 114 ILE A O 1
ATOM 909 N N . ARG A 1 115 ? -18.298 10.886 13.301 1.00 64.50 115 ARG A N 1
ATOM 910 C CA . ARG A 1 115 ? -19.432 11.226 14.161 1.00 64.50 115 ARG A CA 1
ATOM 911 C C . ARG A 1 115 ? -19.509 10.223 15.308 1.00 64.50 115 ARG A C 1
ATOM 913 O O . ARG A 1 115 ? -19.585 9.015 15.074 1.00 64.50 115 ARG A O 1
ATOM 920 N N . LYS A 1 116 ? -19.545 10.715 16.550 1.00 62.56 116 LYS A N 1
ATOM 921 C CA . LYS A 1 116 ? -20.056 9.908 17.662 1.00 62.56 116 LYS A CA 1
ATOM 922 C C . LYS A 1 116 ? -21.545 9.688 17.427 1.00 62.56 116 LYS A C 1
ATOM 924 O O . LYS A 1 116 ? -22.278 10.657 17.217 1.00 62.56 116 LYS A O 1
ATOM 929 N N . LYS A 1 117 ? -21.979 8.428 17.427 1.00 61.12 117 LYS A N 1
ATOM 930 C CA . LYS A 1 117 ? -23.411 8.145 17.539 1.00 61.12 117 LYS A CA 1
ATOM 931 C C . LYS A 1 117 ? -23.875 8.544 18.954 1.00 61.12 117 LYS A C 1
ATOM 933 O O . LYS A 1 117 ? -23.079 8.383 19.882 1.00 61.12 117 LYS A O 1
ATOM 938 N N . PRO A 1 118 ? -25.083 9.117 19.085 1.00 59.53 118 PRO A N 1
ATOM 939 C CA . PRO A 1 118 ? -25.684 9.424 20.379 1.00 59.53 118 PRO A CA 1
ATOM 940 C C . PRO A 1 118 ? -25.958 8.158 21.193 1.00 59.53 118 PRO A C 1
ATOM 942 O O . PRO A 1 118 ? -26.150 7.086 20.569 1.00 59.53 118 PRO A O 1
#

Sequence (118 aa):
MTGEKAVYRDEIYALTDSSFYLSRTGTEVPLSELSEIRRARILPRVIFGGSVFIGTGFLVSSAINRDEESVKAKDIQVYQGIAFYAIAIAMRPFFWKKYRLGKNSQAQILDVTIRKKP